Protein AF-A0A7V5H3F1-F1 (afdb_monomer)

Organism: Caldithrix abyssi (NCBI:txid187145)

Mean predicted aligned error: 7.03 Å

Secondary structure (DSSP, 8-state):
--------HHHHHHHHHHHHHHHHHHHHHHHHHHHHH-TT---SSPP---HHHHHHHHHHHHHHHHHHHHHHHHH-SSHHHHHHHHHHHH-

pLDDT: mean 83.87, std 12.26, range [38.06, 96.12]

Structure (mmCIF, N/CA/C/O backbone):
data_AF-A0A7V5H3F1-F1
#
_entry.id   AF-A0A7V5H3F1-F1
#
loop_
_atom_site.group_PDB
_atom_site.id
_atom_site.type_symbol
_atom_site.label_atom_id
_atom_site.label_alt_id
_atom_site.label_comp_id
_atom_site.label_asym_id
_atom_site.label_entity_id
_atom_site.label_seq_id
_atom_site.pdbx_PDB_ins_code
_atom_site.Cartn_x
_atom_site.Cartn_y
_atom_site.Cartn_z
_atom_site.occupancy
_atom_site.B_iso_or_equiv
_atom_site.auth_seq_id
_atom_site.auth_comp_id
_atom_site.auth_asym_id
_atom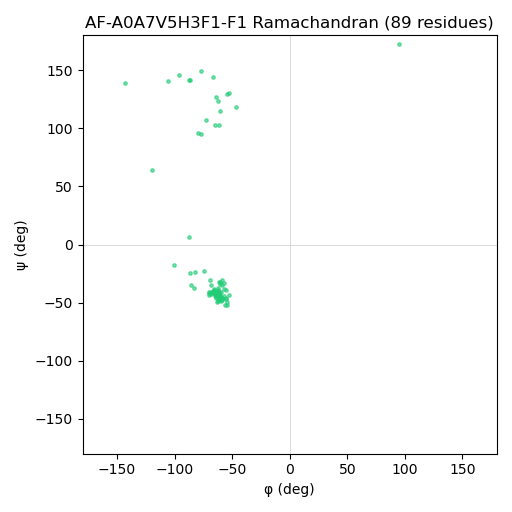_site.auth_atom_id
_atom_site.pdbx_PDB_model_num
ATOM 1 N N . MET A 1 1 ? -25.334 -5.090 19.841 1.00 38.06 1 MET A N 1
ATOM 2 C CA . MET A 1 1 ? -24.754 -3.752 20.085 1.00 38.06 1 MET A CA 1
ATOM 3 C C . MET A 1 1 ? -23.269 -3.872 19.784 1.00 38.06 1 MET A C 1
ATOM 5 O O . MET A 1 1 ? -22.580 -4.543 20.534 1.00 38.06 1 MET A O 1
ATOM 9 N N . ALA A 1 2 ? -22.815 -3.395 18.621 1.00 45.75 2 ALA A N 1
ATOM 10 C CA . ALA A 1 2 ? -21.416 -3.536 18.216 1.00 45.75 2 ALA A CA 1
ATOM 11 C C . ALA A 1 2 ? -20.562 -2.583 19.057 1.00 45.75 2 ALA A C 1
ATOM 13 O O . ALA A 1 2 ? -20.661 -1.363 18.886 1.00 45.75 2 ALA A O 1
ATOM 14 N N . GLU A 1 3 ? -19.801 -3.165 19.983 1.00 50.34 3 GLU A N 1
ATOM 15 C CA . GLU A 1 3 ? -18.867 -2.493 20.878 1.00 50.34 3 GLU A CA 1
ATOM 16 C C . GLU A 1 3 ? -18.013 -1.512 20.067 1.00 50.34 3 GLU A C 1
ATOM 18 O O . GLU A 1 3 ? -17.348 -1.874 19.098 1.00 50.34 3 GLU A O 1
ATOM 23 N N . GLN A 1 4 ? -18.121 -0.227 20.390 1.00 55.31 4 GLN A N 1
ATOM 24 C CA . GLN A 1 4 ? -17.360 0.812 19.718 1.00 55.31 4 GLN A CA 1
ATOM 25 C C . GLN A 1 4 ? -15.942 0.726 20.284 1.00 55.31 4 GLN A C 1
ATOM 27 O O . GLN A 1 4 ? -15.671 1.245 21.366 1.00 55.31 4 GLN A O 1
ATOM 32 N N . LYS A 1 5 ? -15.046 0.007 19.598 1.00 56.97 5 LYS A N 1
ATOM 33 C CA . LYS A 1 5 ? -13.633 -0.046 19.982 1.00 56.97 5 LYS A CA 1
ATOM 34 C C . LYS A 1 5 ? -13.089 1.378 19.881 1.00 56.97 5 LYS A C 1
ATOM 36 O O . LYS A 1 5 ? -12.894 1.899 18.786 1.00 56.97 5 LYS A O 1
ATOM 41 N N . ALA A 1 6 ? -12.924 2.038 21.027 1.00 58.81 6 ALA A N 1
ATOM 42 C CA . ALA A 1 6 ? -12.387 3.389 21.078 1.00 58.81 6 ALA A CA 1
ATOM 43 C C . ALA A 1 6 ? -11.039 3.410 20.348 1.00 58.81 6 ALA A C 1
ATOM 45 O O . ALA A 1 6 ? -10.185 2.556 20.588 1.00 58.81 6 ALA A O 1
ATOM 46 N N . PHE A 1 7 ? -10.876 4.353 19.426 1.00 62.44 7 PHE A N 1
ATOM 47 C CA . PH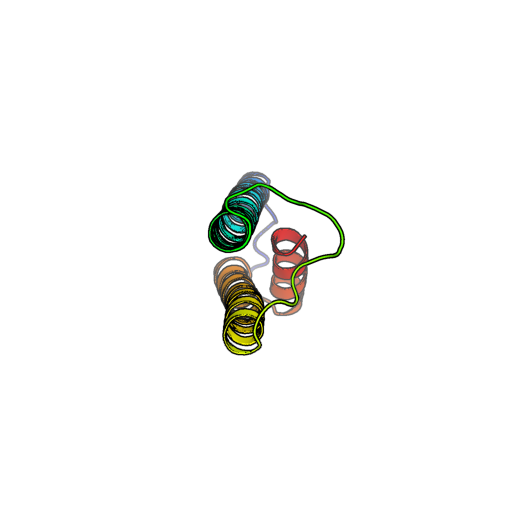E A 1 7 ? -9.692 4.471 18.589 1.00 62.44 7 PHE A CA 1
ATOM 48 C C . PHE A 1 7 ? -8.479 4.807 19.466 1.00 62.44 7 PHE A C 1
ATOM 50 O O . PHE A 1 7 ? -8.348 5.923 19.967 1.00 62.44 7 PHE A O 1
ATOM 57 N N . LYS A 1 8 ? -7.627 3.813 19.736 1.00 72.50 8 LYS A N 1
ATOM 58 C CA . LYS A 1 8 ? -6.453 3.970 20.604 1.00 72.50 8 LYS A CA 1
ATOM 59 C C . LYS A 1 8 ? -5.265 4.461 19.780 1.00 72.50 8 LYS A C 1
ATOM 61 O O . LYS A 1 8 ? -5.031 3.971 18.680 1.00 72.50 8 LYS A O 1
ATOM 66 N N . TRP A 1 9 ? -4.451 5.354 20.342 1.00 73.81 9 TRP A N 1
ATOM 67 C CA . TRP A 1 9 ? -3.234 5.849 19.680 1.00 73.81 9 TRP A CA 1
ATOM 68 C C . TRP A 1 9 ? -2.283 4.709 19.266 1.00 73.81 9 TRP A C 1
ATOM 70 O O . TRP A 1 9 ? -1.752 4.690 18.162 1.00 73.81 9 TRP A O 1
ATOM 80 N N . ASN A 1 10 ? -2.142 3.674 20.094 1.00 79.00 10 ASN A N 1
ATOM 81 C CA . ASN A 1 10 ? -1.290 2.526 19.760 1.00 79.00 10 ASN A CA 1
ATOM 82 C C . ASN A 1 10 ? -1.756 1.798 18.486 1.00 79.00 10 ASN A C 1
ATOM 84 O O . ASN A 1 10 ? -0.941 1.281 17.727 1.00 79.00 10 ASN A O 1
ATOM 88 N N . THR A 1 11 ? -3.065 1.788 18.235 1.00 80.50 11 THR A N 1
ATOM 89 C CA . THR A 1 11 ? -3.675 1.180 17.053 1.00 80.50 11 THR A CA 1
ATOM 90 C C . THR A 1 11 ? -3.353 1.985 15.791 1.00 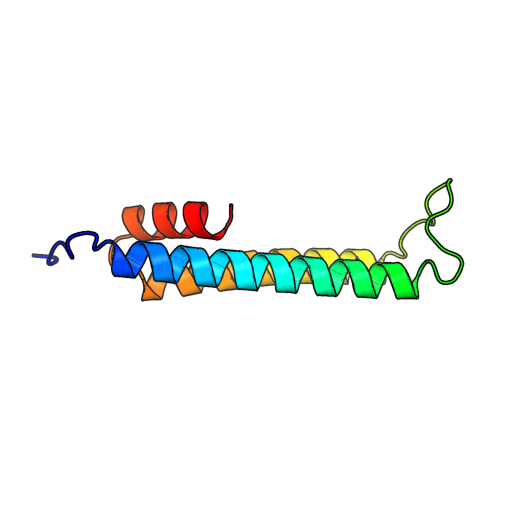80.50 11 THR A C 1
ATOM 92 O O . THR A 1 11 ? -2.923 1.418 14.791 1.00 80.50 11 THR A O 1
ATOM 95 N N . LEU A 1 12 ? -3.444 3.313 15.858 1.00 82.69 12 LEU A N 1
ATOM 96 C CA . LEU A 1 12 ? -3.018 4.196 14.767 1.00 82.69 12 LEU A CA 1
ATOM 97 C C . LEU A 1 12 ? -1.539 4.031 14.410 1.00 82.69 12 LEU A C 1
ATOM 99 O O . LEU A 1 12 ? -1.198 3.910 13.237 1.00 82.69 12 LEU A O 1
ATOM 103 N N . LEU A 1 13 ? -0.668 3.990 15.422 1.00 87.81 13 LEU A N 1
ATOM 104 C CA . LEU A 1 13 ? 0.766 3.783 15.211 1.00 87.81 13 LEU A CA 1
ATOM 105 C C . LEU A 1 13 ? 1.038 2.449 14.513 1.00 87.81 13 LEU A C 1
ATOM 107 O O . LEU A 1 13 ? 1.847 2.400 13.591 1.00 87.81 13 LEU A O 1
ATOM 111 N N . SER A 1 14 ? 0.325 1.384 14.895 1.00 88.12 14 SER A N 1
ATOM 112 C CA . SER A 1 14 ? 0.459 0.088 14.223 1.00 88.12 14 SER A CA 1
ATOM 113 C C . SER A 1 14 ? 0.044 0.139 12.747 1.00 88.12 14 SER A C 1
ATOM 115 O O . SER A 1 14 ? 0.738 -0.432 11.906 1.00 88.12 14 SER A O 1
ATOM 117 N N . TYR A 1 15 ? -1.018 0.882 12.409 1.00 88.50 15 TYR A N 1
ATOM 118 C CA . TYR A 1 15 ? -1.453 1.074 11.020 1.00 88.50 15 TYR A CA 1
ATOM 119 C C . TYR A 1 15 ? -0.442 1.891 10.220 1.00 88.50 15 TYR A C 1
ATOM 121 O O . TYR A 1 15 ? -0.136 1.532 9.087 1.00 88.50 15 TYR A O 1
ATOM 129 N N . GLY A 1 16 ? 0.124 2.942 10.819 1.00 91.38 16 GLY A N 1
ATOM 130 C CA . GLY A 1 16 ? 1.145 3.766 10.178 1.00 91.38 16 GLY A CA 1
ATOM 131 C C . GLY A 1 16 ? 2.429 2.988 9.888 1.00 91.38 16 GLY A C 1
ATOM 132 O O . GLY A 1 16 ? 2.957 3.066 8.783 1.00 91.38 16 GLY A O 1
ATOM 133 N N . ILE A 1 17 ? 2.905 2.178 10.841 1.00 94.31 17 ILE A N 1
ATOM 134 C CA . ILE A 1 17 ? 4.084 1.318 10.635 1.00 94.31 17 ILE A CA 1
ATOM 135 C C . ILE A 1 17 ? 3.829 0.316 9.504 1.00 94.31 17 ILE A C 1
ATOM 137 O O . ILE A 1 17 ? 4.685 0.139 8.636 1.00 94.31 17 ILE A O 1
ATOM 141 N N . PHE A 1 18 ? 2.650 -0.311 9.488 1.00 92.94 18 PHE A N 1
ATOM 142 C CA . PHE A 1 18 ? 2.259 -1.229 8.421 1.00 92.94 18 PHE A CA 1
ATOM 143 C C . PHE A 1 18 ? 2.215 -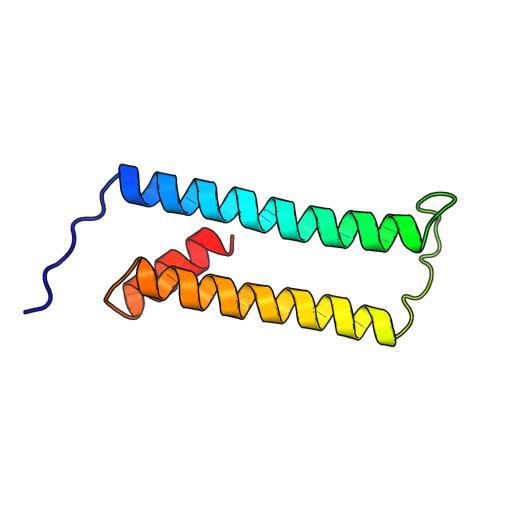0.538 7.048 1.00 92.94 18 PHE A C 1
ATOM 145 O O . PHE A 1 18 ? 2.773 -1.065 6.087 1.00 92.94 18 PHE A O 1
ATOM 152 N N . ALA A 1 19 ? 1.617 0.653 6.968 1.00 94.00 19 ALA A N 1
ATOM 153 C CA . ALA A 1 19 ? 1.527 1.437 5.738 1.00 94.00 19 ALA A CA 1
ATOM 154 C C . ALA A 1 19 ? 2.913 1.804 5.184 1.00 94.00 19 ALA A C 1
ATOM 156 O O . ALA A 1 19 ? 3.194 1.572 4.011 1.00 94.00 19 ALA A O 1
ATOM 157 N N . ILE A 1 20 ? 3.816 2.292 6.043 1.00 95.62 20 ILE A N 1
ATOM 158 C CA . ILE A 1 20 ? 5.195 2.634 5.660 1.00 95.62 20 ILE A CA 1
ATOM 159 C C . ILE A 1 20 ? 5.938 1.398 5.139 1.00 95.62 20 ILE A C 1
ATOM 161 O O . ILE A 1 20 ? 6.613 1.469 4.112 1.00 95.62 20 ILE A O 1
ATOM 165 N N . ALA A 1 21 ? 5.804 0.257 5.822 1.00 96.12 21 ALA A N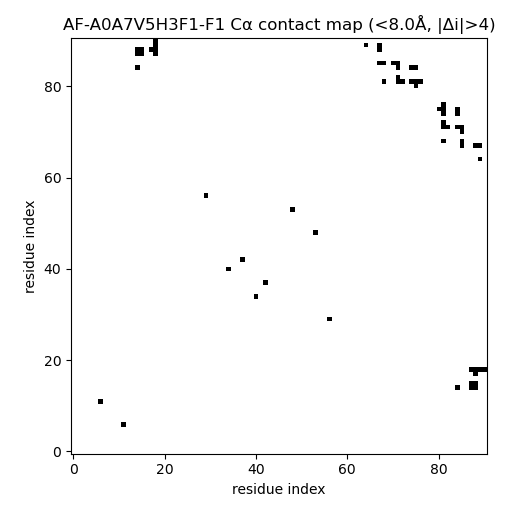 1
ATOM 166 C CA . ALA A 1 21 ? 6.443 -0.986 5.404 1.00 96.12 21 ALA A CA 1
ATOM 167 C C . ALA A 1 21 ? 5.918 -1.480 4.043 1.00 96.12 21 ALA A C 1
ATOM 169 O O . ALA A 1 21 ? 6.715 -1.858 3.184 1.00 96.12 21 ALA A O 1
ATOM 170 N N . MET A 1 22 ? 4.600 -1.436 3.824 1.00 94.62 22 MET A N 1
ATOM 171 C CA . MET A 1 22 ? 3.987 -1.810 2.544 1.00 94.62 22 MET A CA 1
ATOM 172 C C . MET A 1 22 ? 4.396 -0.870 1.409 1.00 94.62 22 MET A C 1
ATOM 174 O O . MET A 1 22 ? 4.774 -1.345 0.340 1.00 94.62 22 MET A O 1
ATOM 178 N N . GLY A 1 23 ? 4.397 0.444 1.646 1.00 94.06 23 GLY A N 1
ATOM 179 C CA . GLY A 1 23 ? 4.845 1.425 0.656 1.00 94.06 23 GLY A CA 1
ATOM 180 C C . GLY A 1 23 ? 6.320 1.245 0.284 1.00 94.06 23 GLY A C 1
ATOM 181 O O . GLY A 1 23 ? 6.681 1.307 -0.891 1.00 94.06 23 GLY A O 1
ATOM 182 N N . PHE A 1 24 ? 7.179 0.937 1.260 1.00 95.62 24 PHE A N 1
ATOM 183 C CA . PHE A 1 24 ? 8.576 0.600 0.984 1.00 95.62 24 PHE A CA 1
ATOM 184 C C . PHE A 1 24 ? 8.712 -0.693 0.169 1.00 95.62 24 PHE A C 1
ATOM 186 O O . PHE A 1 24 ? 9.520 -0.742 -0.756 1.00 95.62 24 PHE A O 1
ATOM 193 N N . PHE A 1 25 ? 7.922 -1.726 0.477 1.00 95.06 25 PHE A N 1
ATOM 194 C CA . PHE A 1 25 ? 7.924 -2.986 -0.269 1.00 95.06 25 PHE A CA 1
ATOM 195 C C . PHE A 1 25 ? 7.530 -2.780 -1.738 1.00 95.06 25 PHE A C 1
ATOM 197 O O . PHE A 1 25 ? 8.244 -3.227 -2.636 1.00 95.06 25 PHE A O 1
ATOM 204 N N . GLU A 1 26 ? 6.443 -2.046 -1.983 1.00 94.25 26 GLU A N 1
ATOM 205 C CA . GLU A 1 26 ? 6.005 -1.646 -3.322 1.00 94.25 26 GLU A CA 1
ATOM 206 C C . GLU A 1 26 ? 7.122 -0.929 -4.091 1.00 94.25 26 GLU A C 1
ATOM 208 O O . GLU A 1 26 ? 7.481 -1.324 -5.205 1.00 94.25 26 GLU A O 1
ATOM 213 N N . ALA A 1 27 ? 7.708 0.097 -3.465 1.00 93.00 27 ALA A N 1
ATOM 214 C CA . ALA A 1 27 ? 8.771 0.895 -4.057 1.00 93.00 27 ALA A CA 1
ATOM 215 C C . ALA A 1 27 ? 10.014 0.051 -4.357 1.00 93.00 27 ALA A C 1
ATOM 217 O O . ALA A 1 27 ? 10.585 0.173 -5.438 1.00 93.00 27 ALA A O 1
ATOM 218 N N . ALA A 1 28 ? 10.414 -0.835 -3.442 1.00 94.69 28 ALA A N 1
ATOM 219 C CA . ALA A 1 28 ? 11.550 -1.723 -3.643 1.00 94.69 28 ALA A CA 1
ATOM 220 C C . ALA A 1 28 ? 11.343 -2.611 -4.877 1.00 94.69 28 ALA A C 1
ATOM 222 O O . ALA A 1 28 ? 12.22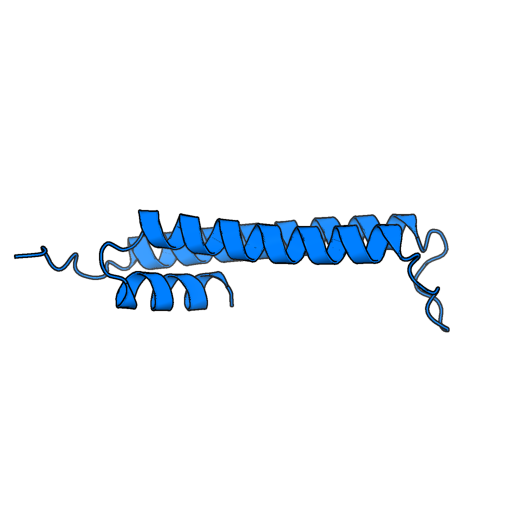1 -2.666 -5.737 1.00 94.69 28 ALA A O 1
ATOM 223 N N . VAL A 1 29 ? 10.175 -3.247 -5.015 1.00 91.94 29 VAL A N 1
ATOM 224 C CA . VAL A 1 29 ? 9.865 -4.098 -6.176 1.00 91.94 29 VAL A CA 1
ATOM 225 C C . VAL A 1 29 ? 9.947 -3.304 -7.483 1.00 91.94 29 VAL A C 1
ATOM 227 O O . VAL A 1 29 ? 10.598 -3.755 -8.425 1.00 91.94 29 VAL A O 1
ATOM 230 N N . VAL A 1 30 ? 9.353 -2.107 -7.536 1.00 89.88 30 VAL A N 1
ATOM 231 C CA . VAL A 1 30 ? 9.382 -1.246 -8.734 1.00 89.88 30 VAL A CA 1
ATOM 232 C C . VAL A 1 30 ? 10.801 -0.768 -9.056 1.00 89.88 30 VAL A C 1
ATOM 234 O O . VAL A 1 30 ? 11.207 -0.769 -10.219 1.00 89.88 30 VAL A O 1
ATOM 237 N N . VAL A 1 31 ? 11.586 -0.395 -8.042 1.00 89.50 31 VAL A N 1
ATOM 238 C CA . VAL A 1 31 ? 12.989 0.012 -8.214 1.00 89.50 31 VAL A CA 1
ATOM 239 C C . VAL A 1 31 ? 13.817 -1.140 -8.777 1.00 89.50 31 VAL A C 1
ATOM 241 O O . VAL A 1 31 ? 14.544 -0.936 -9.747 1.00 89.50 31 VAL A O 1
ATOM 244 N N . TYR A 1 32 ? 13.683 -2.351 -8.233 1.00 88.69 32 TYR A N 1
ATOM 245 C CA . TYR A 1 32 ? 14.415 -3.519 -8.729 1.00 88.69 32 TYR A CA 1
ATOM 246 C C . TYR A 1 32 ? 13.988 -3.926 -10.138 1.00 88.69 32 TYR A C 1
ATOM 248 O O . TYR A 1 32 ? 14.855 -4.212 -10.965 1.00 88.69 32 TYR A O 1
ATOM 256 N N . LEU A 1 33 ? 12.684 -3.899 -10.439 1.00 86.00 33 LEU A N 1
ATOM 257 C CA . LEU A 1 33 ? 12.197 -4.095 -11.804 1.00 86.00 33 LEU A CA 1
ATOM 258 C C . LEU A 1 33 ? 12.875 -3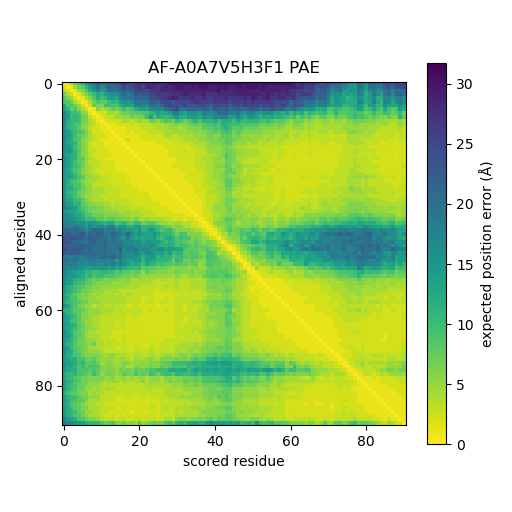.095 -12.740 1.00 86.00 33 LEU A C 1
ATOM 260 O O . LEU A 1 33 ? 13.458 -3.490 -13.743 1.00 86.00 33 LEU A O 1
ATOM 264 N N . ARG A 1 34 ? 12.893 -1.809 -12.381 1.00 83.12 34 ARG A N 1
ATOM 265 C CA . ARG A 1 34 ? 13.498 -0.765 -13.214 1.00 83.12 34 ARG A CA 1
ATOM 266 C C . ARG A 1 34 ? 15.006 -0.932 -13.386 1.00 83.12 34 ARG A C 1
ATOM 268 O O . ARG A 1 34 ? 15.486 -0.764 -14.500 1.00 83.12 34 ARG A O 1
ATOM 275 N N . LEU A 1 35 ? 15.739 -1.298 -12.337 1.00 85.06 35 LEU A N 1
ATOM 276 C CA . LEU A 1 35 ? 17.176 -1.580 -12.429 1.00 85.06 35 LEU A CA 1
ATOM 277 C C . LEU A 1 35 ? 17.478 -2.735 -13.393 1.00 85.06 35 LEU A C 1
ATOM 279 O O . LEU A 1 35 ? 18.480 -2.689 -14.098 1.00 85.06 35 LEU A O 1
ATOM 283 N N . LEU A 1 36 ? 16.597 -3.737 -13.468 1.00 83.12 36 LEU A N 1
ATOM 284 C CA . LEU A 1 36 ? 16.741 -4.846 -14.411 1.00 83.12 36 LEU A CA 1
ATOM 285 C C . LEU A 1 36 ? 16.547 -4.404 -15.874 1.00 83.12 36 LEU A C 1
ATOM 287 O O . LEU A 1 36 ? 17.216 -4.931 -16.759 1.00 83.12 36 LEU A O 1
ATOM 291 N N . TYR A 1 37 ? 15.656 -3.438 -16.135 1.00 75.06 37 TYR A N 1
ATOM 292 C CA . TYR A 1 37 ? 15.387 -2.925 -17.492 1.00 75.06 37 TYR A CA 1
ATOM 293 C C . TYR A 1 37 ? 16.323 -1.804 -17.939 1.00 75.06 37 TYR A C 1
ATOM 295 O O . TYR A 1 37 ? 16.502 -1.606 -19.138 1.00 75.06 37 TYR A O 1
ATOM 303 N N . TYR A 1 38 ? 16.907 -1.074 -16.993 1.00 77.06 38 TYR A N 1
ATOM 304 C CA . TYR A 1 38 ? 17.799 0.054 -17.246 1.00 77.06 38 TYR A CA 1
ATOM 305 C C . TYR A 1 38 ? 19.184 -0.215 -16.631 1.00 77.06 38 TYR A C 1
ATOM 307 O O . TYR A 1 38 ? 19.584 0.500 -15.708 1.00 77.06 38 TYR A O 1
ATOM 315 N N . PRO A 1 39 ? 19.924 -1.238 -17.111 1.00 75.50 39 PRO A N 1
ATOM 316 C CA . PRO A 1 39 ? 21.225 -1.602 -16.546 1.00 75.50 39 PRO A CA 1
ATOM 317 C C . PRO A 1 39 ? 22.251 -0.463 -16.651 1.00 75.50 39 PRO A C 1
ATOM 319 O O . PRO A 1 39 ? 23.058 -0.283 -15.744 1.00 75.50 39 PRO A O 1
ATOM 322 N N . ASP A 1 40 ? 22.167 0.355 -17.705 1.00 77.06 40 ASP A N 1
ATOM 323 C CA . ASP A 1 40 ? 23.043 1.515 -17.934 1.00 77.06 40 ASP A CA 1
ATOM 324 C C . ASP A 1 40 ? 22.537 2.809 -17.265 1.00 77.06 40 ASP A C 1
ATOM 326 O O . ASP A 1 40 ? 23.098 3.892 -17.461 1.00 77.06 40 ASP A O 1
ATOM 330 N N . GLY A 1 41 ? 21.470 2.715 -16.466 1.00 70.06 41 GLY A N 1
ATOM 331 C CA . GLY A 1 41 ? 20.819 3.844 -15.811 1.00 70.06 41 GLY A CA 1
ATOM 332 C C . GLY A 1 41 ? 19.623 4.404 -16.583 1.00 70.06 41 GLY A C 1
ATOM 333 O O . GLY A 1 41 ? 19.292 3.999 -17.697 1.00 70.06 41 GLY A O 1
ATOM 334 N N . PHE A 1 42 ? 18.920 5.336 -15.943 1.00 69.75 42 PHE A N 1
ATOM 335 C CA . PHE A 1 42 ? 17.700 5.929 -16.480 1.00 69.75 42 PHE A CA 1
ATOM 336 C C . PHE A 1 42 ? 18.041 7.005 -17.519 1.00 69.75 42 PHE A C 1
ATOM 338 O O . PHE A 1 42 ? 18.303 8.155 -17.167 1.00 69.75 42 PHE A O 1
ATOM 345 N N . HIS A 1 43 ? 18.039 6.627 -18.797 1.00 70.06 43 HIS A N 1
ATOM 346 C CA . HIS A 1 43 ? 18.267 7.540 -19.920 1.00 70.06 43 HIS A CA 1
ATOM 347 C C . HIS A 1 43 ? 16.961 7.829 -20.653 1.00 70.06 43 HIS A C 1
ATOM 349 O O . HIS A 1 43 ? 16.129 6.943 -20.843 1.00 70.06 43 HIS A O 1
ATOM 355 N N . PHE A 1 44 ? 16.777 9.082 -21.067 1.00 70.38 44 PHE A N 1
ATOM 356 C CA . PHE A 1 44 ? 15.684 9.468 -21.956 1.00 70.38 44 PHE A CA 1
ATOM 357 C C . PHE A 1 44 ? 16.108 9.277 -23.420 1.00 70.38 44 PHE A C 1
ATOM 359 O O . PHE A 1 44 ? 17.243 9.619 -23.758 1.00 70.38 44 PHE A O 1
ATOM 366 N N . PRO A 1 45 ? 15.209 8.818 -24.311 1.00 69.69 45 PRO A N 1
ATOM 367 C CA . PRO A 1 45 ? 13.787 8.535 -24.095 1.00 69.69 45 PRO A CA 1
ATOM 368 C C . PRO A 1 45 ? 13.528 7.216 -23.354 1.00 69.69 45 PRO A C 1
ATOM 370 O O . PRO A 1 45 ? 14.290 6.264 -23.486 1.00 69.69 45 PRO A O 1
ATOM 373 N N . LEU A 1 46 ? 12.436 7.172 -22.583 1.00 68.44 46 LEU A N 1
ATOM 374 C CA . LEU A 1 46 ? 12.035 5.990 -21.814 1.00 68.44 46 LEU A CA 1
ATOM 375 C C . LEU A 1 46 ? 11.956 4.754 -22.717 1.00 68.44 46 LEU A C 1
ATOM 377 O O . LEU A 1 46 ? 11.300 4.780 -23.761 1.00 68.44 46 LEU A O 1
ATOM 381 N N . VAL A 1 47 ? 12.584 3.663 -22.284 1.00 70.25 47 VAL A N 1
ATOM 382 C CA . VAL A 1 47 ? 12.412 2.352 -22.908 1.00 70.25 47 VAL A CA 1
ATOM 383 C C . VAL A 1 47 ? 10.955 1.944 -22.719 1.00 70.25 47 VAL A C 1
ATOM 385 O O . VAL A 1 47 ? 10.431 1.953 -21.601 1.00 70.25 47 VAL A O 1
ATOM 388 N N . ILE A 1 48 ? 10.294 1.603 -23.825 1.00 71.50 48 ILE A N 1
ATOM 389 C CA . ILE A 1 48 ? 8.920 1.105 -23.810 1.00 71.50 48 ILE A CA 1
ATOM 390 C C . ILE A 1 48 ? 8.907 -0.182 -22.986 1.00 71.50 48 ILE A C 1
ATOM 392 O O . ILE A 1 48 ? 9.533 -1.174 -23.363 1.00 71.50 48 ILE A O 1
ATOM 396 N N . ILE A 1 49 ? 8.203 -0.150 -21.853 1.00 73.75 49 ILE A N 1
ATOM 397 C CA . ILE A 1 49 ? 8.045 -1.315 -20.985 1.00 73.75 49 ILE A CA 1
ATOM 398 C C . ILE A 1 49 ? 7.309 -2.393 -21.790 1.00 73.75 49 ILE A C 1
ATOM 400 O O . ILE A 1 49 ? 6.213 -2.129 -22.299 1.00 73.75 49 ILE A O 1
ATOM 404 N N . PRO A 1 50 ? 7.880 -3.599 -21.932 1.00 82.88 50 PRO A N 1
ATOM 405 C CA . PRO A 1 50 ? 7.223 -4.652 -22.682 1.00 82.88 50 PRO A CA 1
ATOM 406 C C . PRO A 1 50 ? 5.940 -5.093 -21.961 1.00 82.88 50 PRO A C 1
ATOM 408 O O . PRO A 1 50 ? 5.849 -5.098 -20.731 1.00 82.88 50 PRO A O 1
ATOM 411 N N . THR A 1 51 ? 4.907 -5.426 -22.737 1.00 84.75 51 THR A N 1
ATOM 412 C CA . THR A 1 51 ? 3.527 -5.590 -22.246 1.00 84.75 51 THR A CA 1
ATOM 413 C C . THR A 1 51 ? 3.393 -6.632 -21.135 1.00 84.75 51 THR A C 1
ATOM 415 O O . THR A 1 51 ? 2.598 -6.459 -20.217 1.00 84.75 51 THR A O 1
ATOM 418 N N . ASN A 1 52 ? 4.201 -7.692 -21.169 1.00 84.94 52 ASN A N 1
ATOM 419 C CA . ASN A 1 52 ? 4.251 -8.710 -20.119 1.00 84.94 52 ASN A CA 1
ATOM 420 C C . ASN A 1 52 ? 4.611 -8.127 -18.742 1.00 84.94 52 ASN A C 1
ATOM 422 O O . ASN A 1 52 ? 4.090 -8.585 -17.732 1.00 84.94 52 ASN A O 1
ATOM 426 N N . ILE A 1 53 ? 5.464 -7.107 -18.695 1.00 84.44 53 ILE A N 1
ATOM 427 C CA . ILE A 1 53 ? 5.910 -6.469 -17.452 1.00 84.44 53 ILE A CA 1
ATOM 428 C C . ILE A 1 53 ? 4.900 -5.443 -16.974 1.00 84.44 53 ILE A C 1
ATOM 430 O O . ILE A 1 53 ? 4.620 -5.389 -15.783 1.00 84.44 53 ILE A O 1
ATOM 434 N N . ALA A 1 54 ? 4.279 -4.710 -17.898 1.00 86.69 54 ALA A N 1
ATOM 435 C CA . ALA A 1 54 ? 3.160 -3.835 -17.565 1.00 86.69 54 ALA A CA 1
ATOM 436 C C . ALA A 1 54 ? 2.014 -4.618 -16.892 1.00 86.69 54 ALA A C 1
ATOM 438 O O . ALA A 1 54 ? 1.419 -4.143 -15.929 1.00 86.69 54 ALA A O 1
ATOM 439 N N . VAL A 1 55 ? 1.746 -5.853 -17.339 1.00 91.00 55 VAL A N 1
ATOM 440 C CA . VAL A 1 55 ? 0.769 -6.746 -16.690 1.00 91.00 55 VAL A CA 1
ATOM 441 C C . VAL A 1 55 ? 1.214 -7.152 -15.281 1.00 91.00 55 VAL A C 1
ATOM 443 O O . VAL A 1 55 ? 0.379 -7.222 -14.383 1.00 91.00 55 VAL A O 1
ATOM 446 N N . VAL A 1 56 ? 2.510 -7.392 -15.060 1.00 90.88 56 VAL A N 1
ATOM 447 C CA . VAL A 1 56 ? 3.046 -7.702 -13.722 1.00 90.88 56 VAL A CA 1
ATOM 448 C C . VAL A 1 56 ? 2.959 -6.490 -12.793 1.00 90.88 56 VAL A C 1
ATOM 450 O O . VAL A 1 56 ? 2.543 -6.651 -11.648 1.00 90.88 56 VAL A O 1
ATOM 453 N N . GLU A 1 57 ? 3.292 -5.285 -13.264 1.00 90.75 57 GLU A N 1
ATOM 454 C CA . GLU A 1 57 ? 3.147 -4.060 -12.465 1.00 90.75 57 GLU A CA 1
ATOM 455 C C . GLU A 1 57 ? 1.682 -3.790 -12.111 1.00 90.75 57 GLU A C 1
ATOM 457 O O . GLU A 1 57 ? 1.380 -3.536 -10.946 1.00 90.75 57 GLU A O 1
ATOM 462 N N . LEU A 1 58 ? 0.762 -3.964 -13.065 1.00 92.31 58 LEU A N 1
ATOM 463 C CA . LEU A 1 58 ? -0.674 -3.856 -12.807 1.00 92.31 58 LEU A CA 1
ATOM 464 C C . LEU A 1 58 ? -1.152 -4.921 -11.807 1.00 92.31 58 LEU A C 1
ATOM 466 O O . LEU A 1 58 ? -1.907 -4.625 -10.882 1.00 92.31 58 LEU A O 1
ATOM 470 N N . GLY A 1 59 ? -0.694 -6.165 -11.963 1.00 94.81 59 GLY A N 1
ATOM 471 C CA . GLY A 1 59 ? -1.006 -7.258 -11.046 1.00 94.81 59 GLY A CA 1
ATOM 472 C C . GLY A 1 59 ? -0.495 -7.001 -9.627 1.00 94.81 59 GLY A C 1
ATOM 473 O O . GLY A 1 59 ? -1.194 -7.311 -8.662 1.00 94.81 59 GLY A O 1
ATOM 474 N N . ARG A 1 60 ? 0.687 -6.392 -9.488 1.00 94.12 60 ARG A N 1
ATOM 475 C CA . ARG A 1 60 ? 1.261 -5.976 -8.202 1.00 94.12 60 ARG A CA 1
ATOM 476 C C . ARG A 1 60 ? 0.393 -4.912 -7.527 1.00 94.12 60 ARG A C 1
ATOM 478 O O . ARG A 1 60 ? 0.021 -5.106 -6.375 1.00 94.12 60 ARG A O 1
ATOM 485 N N . GLU A 1 61 ? 0.013 -3.852 -8.241 1.00 94.12 61 GLU A N 1
ATOM 486 C CA . GLU A 1 61 ? -0.846 -2.787 -7.694 1.00 94.12 61 GLU A CA 1
ATOM 487 C C . GLU A 1 61 ? -2.217 -3.322 -7.259 1.00 94.12 61 GLU A C 1
ATOM 489 O O . GLU A 1 61 ? -2.685 -3.039 -6.153 1.00 94.12 61 GLU A O 1
ATOM 494 N N . LEU A 1 62 ? -2.833 -4.175 -8.085 1.00 95.62 62 LEU A N 1
ATOM 495 C CA . LEU A 1 62 ? -4.085 -4.850 -7.735 1.00 95.62 62 LEU A CA 1
ATOM 496 C C . LEU A 1 62 ? -3.928 -5.740 -6.497 1.00 95.62 62 LEU A C 1
ATOM 498 O O . LEU A 1 62 ? -4.797 -5.741 -5.622 1.00 95.62 62 LEU A O 1
ATOM 502 N N . SER A 1 63 ? -2.818 -6.475 -6.400 1.00 95.56 63 SER A N 1
ATOM 503 C CA . SER A 1 63 ? -2.532 -7.333 -5.246 1.00 95.56 63 SER A CA 1
ATOM 504 C C . SER A 1 63 ? -2.427 -6.515 -3.962 1.00 95.56 63 SER A C 1
ATOM 506 O O . SER A 1 63 ? -2.999 -6.903 -2.944 1.00 95.56 63 SER A O 1
ATOM 508 N N . THR A 1 64 ? -1.789 -5.347 -4.013 1.00 94.81 64 THR A N 1
ATOM 509 C CA . THR A 1 64 ? -1.676 -4.460 -2.852 1.00 94.81 64 THR A CA 1
ATOM 510 C C . THR A 1 64 ? -3.010 -3.857 -2.447 1.00 94.81 64 THR A C 1
ATOM 512 O O . THR A 1 64 ? -3.326 -3.873 -1.259 1.00 94.81 64 THR A O 1
ATOM 515 N N . ILE A 1 65 ? -3.856 -3.428 -3.390 1.00 94.88 65 ILE A N 1
ATOM 516 C CA . ILE A 1 65 ? -5.222 -2.976 -3.067 1.00 94.88 65 ILE A CA 1
ATOM 517 C C . ILE A 1 65 ? -5.986 -4.070 -2.310 1.00 94.88 65 ILE A C 1
ATOM 519 O O . ILE A 1 65 ? -6.592 -3.799 -1.270 1.00 94.88 65 ILE A O 1
ATOM 523 N N . VAL A 1 66 ? -5.924 -5.315 -2.795 1.00 96.00 66 VAL A N 1
ATOM 524 C CA . VAL A 1 66 ? -6.565 -6.461 -2.138 1.00 96.00 66 VAL A CA 1
ATOM 525 C C . VAL A 1 66 ? -5.975 -6.685 -0.743 1.00 96.00 66 VAL A C 1
ATOM 527 O O . VAL A 1 66 ? -6.727 -6.781 0.226 1.00 96.00 66 VAL A O 1
ATOM 530 N N . MET A 1 67 ? -4.649 -6.716 -0.603 1.00 94.25 67 MET A N 1
ATOM 531 C CA . MET A 1 67 ? -3.981 -6.914 0.688 1.00 94.25 67 MET A CA 1
ATOM 532 C C . MET A 1 67 ? -4.350 -5.836 1.710 1.00 94.25 67 MET A C 1
ATOM 534 O O . MET A 1 67 ? -4.683 -6.170 2.847 1.00 94.25 67 MET A O 1
ATOM 538 N N . LEU A 1 68 ? -4.334 -4.560 1.316 1.00 94.44 68 LEU A N 1
ATOM 539 C CA . LEU A 1 68 ? -4.691 -3.442 2.189 1.00 94.44 68 LEU A CA 1
ATOM 540 C C . LEU A 1 68 ? -6.170 -3.497 2.584 1.00 94.44 68 LEU A C 1
ATOM 542 O O . LEU A 1 68 ? -6.504 -3.269 3.748 1.00 94.44 68 LEU A O 1
ATOM 546 N N . TRP A 1 69 ? -7.058 -3.870 1.658 1.00 94.44 69 TRP A N 1
ATOM 547 C CA . TRP A 1 69 ? -8.469 -4.076 1.975 1.00 94.44 69 TRP A CA 1
ATOM 548 C C . TRP A 1 69 ? -8.657 -5.168 3.034 1.00 94.44 69 TRP A C 1
ATOM 550 O O . TRP A 1 69 ? -9.330 -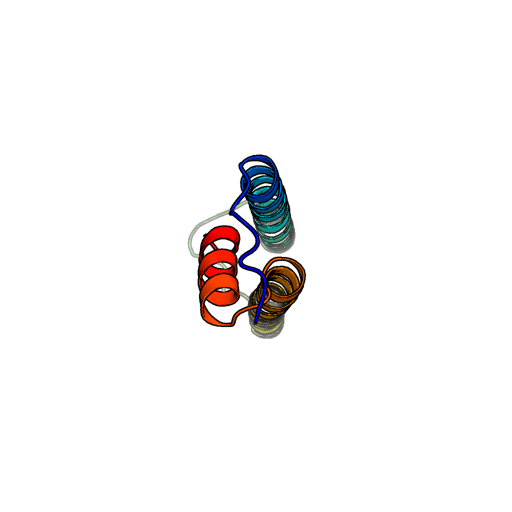4.943 4.041 1.00 94.44 69 TRP A O 1
ATOM 560 N N . PHE A 1 70 ? -8.017 -6.328 2.859 1.00 93.19 70 PHE A N 1
ATOM 561 C CA . PHE A 1 70 ? -8.068 -7.405 3.848 1.00 93.19 70 PHE A CA 1
ATOM 562 C C . PHE A 1 70 ? -7.433 -6.992 5.179 1.00 93.19 70 PHE A C 1
ATOM 564 O O . PHE A 1 70 ? -8.036 -7.233 6.224 1.00 93.19 70 PHE A O 1
ATOM 571 N N . ALA A 1 71 ? -6.291 -6.303 5.171 1.00 90.75 71 ALA A N 1
ATOM 572 C CA . ALA A 1 71 ? -5.676 -5.771 6.386 1.00 90.75 71 ALA A CA 1
ATOM 573 C C . ALA A 1 71 ? -6.657 -4.867 7.152 1.00 90.75 71 ALA A C 1
ATOM 575 O O . ALA A 1 71 ? -6.880 -5.068 8.346 1.00 90.75 71 ALA A O 1
ATOM 576 N N . ALA A 1 72 ? -7.346 -3.954 6.461 1.00 89.12 72 ALA A N 1
ATOM 577 C CA 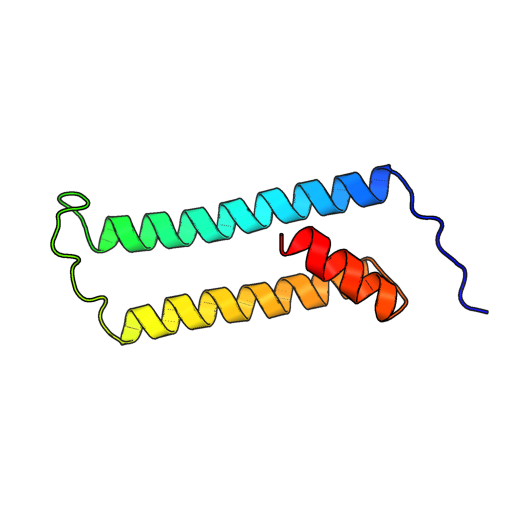. ALA A 1 72 ? -8.349 -3.088 7.074 1.00 89.12 72 ALA A CA 1
ATOM 578 C C . ALA A 1 72 ? -9.503 -3.869 7.737 1.00 89.12 72 ALA A C 1
ATOM 580 O O . ALA A 1 72 ? -10.037 -3.415 8.750 1.00 89.12 72 ALA A O 1
ATOM 581 N N . THR A 1 73 ? -9.863 -5.059 7.232 1.00 87.19 73 THR A N 1
ATOM 582 C CA . THR A 1 73 ? -10.895 -5.910 7.861 1.00 87.19 73 THR A CA 1
ATOM 583 C C . THR A 1 73 ? -10.472 -6.516 9.200 1.00 87.19 73 THR A C 1
ATOM 585 O O . THR A 1 73 ? -11.331 -6.695 10.059 1.00 87.19 73 THR A O 1
ATOM 588 N N . PHE A 1 74 ? -9.179 -6.786 9.411 1.00 84.00 74 PHE A N 1
ATOM 589 C CA . PHE A 1 74 ? -8.660 -7.262 10.704 1.00 84.00 74 PHE A CA 1
ATOM 590 C C . PHE A 1 74 ? -8.597 -6.151 11.756 1.00 84.00 74 PHE A C 1
ATOM 592 O O . PHE A 1 74 ? -8.583 -6.404 12.961 1.00 84.00 74 PHE A O 1
ATOM 599 N N . PHE A 1 75 ? -8.552 -4.913 11.284 1.00 75.88 75 PHE A N 1
ATOM 600 C CA . PHE A 1 75 ? -8.299 -3.722 12.075 1.00 75.88 75 PHE A CA 1
ATOM 601 C C . PHE A 1 75 ? -9.567 -2.937 12.431 1.00 75.88 75 PHE A C 1
ATOM 603 O O . PHE A 1 75 ? -9.558 -2.142 13.374 1.00 75.88 75 PHE A O 1
ATOM 610 N N . ALA A 1 76 ? -10.669 -3.176 11.720 1.00 80.88 76 ALA A N 1
ATOM 611 C CA . ALA A 1 76 ? -11.942 -2.510 11.948 1.00 80.88 76 ALA A CA 1
ATOM 612 C C . ALA A 1 76 ? -13.140 -3.446 11.735 1.00 80.88 76 ALA A C 1
ATOM 614 O O . ALA A 1 76 ? -13.215 -4.199 10.762 1.00 80.88 76 ALA A O 1
ATOM 615 N N . ASP A 1 77 ? -14.141 -3.335 12.608 1.00 80.12 77 ASP A N 1
ATOM 616 C CA . ASP A 1 77 ? -15.324 -4.199 12.571 1.00 80.12 77 ASP A CA 1
ATOM 617 C C . ASP A 1 77 ? -16.399 -3.675 11.606 1.00 80.12 77 ASP A C 1
ATOM 619 O O . ASP A 1 77 ? -17.074 -4.455 10.930 1.00 80.12 77 ASP A O 1
ATOM 623 N N . ARG A 1 78 ? -16.550 -2.348 11.488 1.00 87.06 78 ARG A N 1
ATOM 624 C CA . ARG A 1 78 ? -17.574 -1.721 10.633 1.00 87.06 78 ARG A CA 1
ATOM 625 C C . ARG A 1 78 ? -17.025 -1.322 9.272 1.00 87.06 78 ARG A C 1
ATOM 627 O O . ARG A 1 78 ? -15.918 -0.811 9.170 1.00 87.06 78 ARG A O 1
ATOM 634 N N . PHE A 1 79 ? -17.862 -1.415 8.237 1.00 87.31 79 PHE A N 1
ATOM 635 C CA . PHE A 1 79 ? -17.493 -1.040 6.864 1.00 87.31 79 PHE A CA 1
ATOM 636 C C . PHE A 1 79 ? -16.914 0.380 6.746 1.00 87.31 79 PHE A C 1
ATOM 638 O O . PHE A 1 79 ? -15.899 0.581 6.091 1.00 87.31 79 PHE A O 1
ATOM 645 N N . ARG A 1 80 ? -17.517 1.362 7.430 1.00 87.38 80 ARG A N 1
ATOM 646 C CA . ARG A 1 80 ? -17.030 2.752 7.434 1.00 87.38 80 ARG A CA 1
ATOM 647 C C . ARG A 1 80 ? -15.632 2.890 8.034 1.00 87.38 80 ARG A C 1
ATOM 649 O O . ARG A 1 80 ? -14.804 3.603 7.488 1.00 87.38 80 ARG A O 1
ATOM 656 N N . GLU A 1 81 ? -15.376 2.204 9.142 1.00 86.44 81 GLU A N 1
ATOM 657 C CA . GLU A 1 81 ? -14.075 2.229 9.815 1.00 86.44 81 GLU A CA 1
ATOM 658 C C . GLU A 1 81 ? -13.024 1.495 8.978 1.00 86.44 81 GLU A C 1
ATOM 660 O O . GLU A 1 81 ? -11.928 2.014 8.802 1.00 86.44 81 GLU A O 1
ATOM 665 N N . ARG A 1 82 ? -13.385 0.358 8.365 1.00 89.06 82 ARG A N 1
ATOM 666 C CA . ARG A 1 82 ? -12.532 -0.359 7.402 1.00 89.06 82 ARG A CA 1
ATOM 667 C C . ARG A 1 82 ? -12.136 0.533 6.238 1.00 89.06 82 ARG A C 1
ATOM 669 O O . ARG A 1 82 ? -10.973 0.556 5.874 1.00 89.06 82 ARG A O 1
ATOM 676 N N . PHE A 1 83 ? -13.079 1.289 5.684 1.00 91.69 83 PHE A N 1
ATOM 677 C CA . PHE A 1 83 ? -12.795 2.192 4.575 1.00 91.69 83 PHE A CA 1
ATOM 678 C C . PHE A 1 83 ? -11.863 3.345 4.982 1.00 91.69 83 PHE A C 1
ATOM 680 O O . PHE A 1 83 ? -10.942 3.674 4.243 1.00 91.69 83 PHE A O 1
ATOM 687 N N . ILE A 1 84 ? -12.046 3.914 6.180 1.00 90.81 84 ILE A N 1
ATOM 688 C CA . ILE A 1 84 ? -11.145 4.947 6.718 1.00 90.81 84 ILE A CA 1
ATOM 689 C C . ILE A 1 84 ? -9.741 4.379 6.949 1.00 90.81 84 ILE A C 1
ATOM 691 O O . ILE A 1 84 ? -8.762 5.001 6.548 1.00 90.81 84 ILE A O 1
ATOM 695 N N . VAL A 1 85 ? -9.638 3.197 7.566 1.00 89.75 85 VAL A N 1
ATOM 696 C CA . VAL A 1 85 ? -8.352 2.521 7.791 1.00 89.75 85 VAL A CA 1
ATOM 697 C C . VAL A 1 85 ? -7.695 2.173 6.461 1.00 89.75 85 VAL A C 1
ATOM 699 O O . VAL A 1 85 ? -6.510 2.429 6.316 1.00 89.75 85 VAL A O 1
ATOM 702 N N . PHE A 1 86 ? -8.457 1.661 5.490 1.00 93.62 86 PHE A N 1
ATOM 703 C CA . PHE A 1 86 ? -7.985 1.374 4.138 1.00 93.62 86 PHE A CA 1
ATOM 704 C C . PHE A 1 86 ? -7.388 2.617 3.479 1.00 93.62 86 PHE A C 1
ATOM 706 O O . PHE A 1 86 ? -6.248 2.556 3.047 1.00 93.62 86 PHE A O 1
ATOM 713 N N . ILE A 1 87 ? -8.099 3.750 3.457 1.00 93.00 87 ILE A N 1
ATOM 714 C CA . ILE A 1 87 ? -7.557 4.996 2.890 1.00 93.00 87 ILE A CA 1
ATOM 715 C C . ILE A 1 87 ? -6.300 5.431 3.646 1.00 93.00 87 ILE A C 1
ATOM 717 O O . ILE A 1 87 ? -5.320 5.824 3.027 1.00 93.00 87 ILE A O 1
ATOM 721 N N . TYR A 1 88 ? -6.308 5.335 4.976 1.00 91.38 88 TYR A N 1
ATOM 722 C CA . TYR A 1 88 ? -5.169 5.734 5.798 1.00 91.38 88 TYR A CA 1
ATOM 723 C C . TYR A 1 88 ? -3.904 4.915 5.508 1.00 91.38 88 TYR A C 1
ATOM 725 O O . TYR A 1 88 ? -2.818 5.484 5.448 1.00 91.38 88 TYR A O 1
ATOM 733 N N . ILE A 1 89 ? -4.032 3.595 5.340 1.00 92.06 89 ILE A N 1
ATOM 734 C CA . ILE A 1 89 ? -2.889 2.723 5.026 1.00 92.06 89 ILE A CA 1
ATOM 735 C C . ILE A 1 89 ? -2.539 2.705 3.537 1.00 92.06 89 ILE A C 1
ATOM 737 O O . ILE A 1 89 ? -1.412 2.357 3.200 1.00 92.06 89 ILE A O 1
ATOM 741 N N . PHE A 1 90 ? -3.497 3.030 2.666 1.00 89.31 90 PHE A N 1
ATOM 742 C CA . PHE A 1 90 ? -3.286 3.163 1.227 1.00 89.31 90 PHE A CA 1
ATOM 743 C C . PHE A 1 90 ? -2.454 4.407 0.909 1.00 89.31 90 PHE A C 1
ATOM 745 O O . PHE A 1 90 ? -1.518 4.282 0.129 1.00 89.31 90 PHE A O 1
ATOM 752 N N . GLY A 1 91 ? -2.736 5.532 1.583 1.00 68.69 91 GLY A N 1
ATOM 753 C CA . GLY A 1 91 ? -1.942 6.765 1.511 1.00 68.69 91 GLY A CA 1
ATOM 754 C C . GLY A 1 91 ? -2.039 7.474 0.173 1.00 68.69 91 GLY A C 1
ATOM 755 O O . GLY A 1 91 ? -1.198 7.186 -0.700 1.00 68.69 91 GLY A O 1
#

Radius of gyration: 17.62 Å; Cα contacts (8 Å, |Δi|>4): 33; chains: 1; bounding box: 48×18×45 Å

Foldseek 3Di:
DPPPPPDDPVLVVVLVVLLVVLVVVLVVVVVVVVCVVCVVDDDPPDDDDPVVVVVVNVVSVVVVLVVLLVVLVVSDPDPVSSVVSSVSSPD

Sequence (91 aa):
MAEQKAFKWNTLLSYGIFAIAMGFFEAAVVVYLRLLYYPDGFHFPLVIIPTNIAVVELGRELSTIVMLWFAATFFADRFRERFIVFIYIFG

Solvent-accessible surface area (backbone atoms only — not comparable to full-atom values): 5364 Å² total; per-residue (Å²): 132,84,80,78,76,73,88,47,69,72,57,53,52,52,46,51,54,50,25,54,51,49,54,50,51,54,50,50,55,54,51,53,54,46,49,70,77,31,78,91,46,96,57,85,76,76,77,80,75,55,68,75,54,54,51,50,54,52,50,49,55,53,49,47,54,51,50,43,50,54,52,16,54,81,75,28,92,47,73,70,51,19,51,51,46,27,53,64,43,66,106